Protein AF-A0A950JPC2-F1 (afdb_monomer_lite)

Sequence (73 aa):
MDPLARKTSPLSVPPPRSTRFGSPLVLSRVHWVEPKLVAEITYLTWTADNLLRHTVYVGLREDKPADQVRRDC

Secondary structure (DSSP, 8-state):
----EESS---SSPPPSB-TTSSBP-GGG--EE-TT-EEEEE-SEE-TTS-EES-EEEEEESSS-GGG-----

pLDDT: mean 84.63, std 9.1, range [43.22, 95.75]

Radius of gyration: 13.98 Å; chains: 1; bounding box: 31×28×35 Å

Foldseek 3Di:
DDFFFDPDAPDPDDDDQADPVRHGDPCVPDTHGHQFWDWDWDADDADPVRDTHPIDTDGTDPPDGRVPDDPDD

Structure (mmCIF, N/CA/C/O backbone):
data_AF-A0A950JPC2-F1
#
_entry.id   AF-A0A950JPC2-F1
#
loop_
_atom_site.group_PDB
_atom_site.id
_atom_site.type_symbol
_atom_site.label_atom_id
_atom_site.label_alt_id
_atom_site.label_comp_id
_atom_site.label_asym_id
_atom_site.label_entity_id
_atom_site.label_seq_id
_atom_site.pdbx_PDB_ins_code
_atom_site.Cartn_x
_atom_site.Cartn_y
_atom_site.Cartn_z
_atom_site.occupancy
_atom_site.B_iso_or_equiv
_atom_site.auth_seq_id
_atom_site.auth_comp_id
_atom_site.auth_asym_id
_atom_site.auth_atom_id
_atom_site.pdbx_PDB_model_num
ATOM 1 N N . MET A 1 1 ? -9.771 -6.111 19.837 1.00 52.00 1 MET A N 1
ATOM 2 C CA . MET A 1 1 ? -9.168 -5.928 18.503 1.00 52.00 1 MET A CA 1
ATOM 3 C C . MET A 1 1 ? -8.994 -7.299 17.894 1.00 52.00 1 MET A C 1
ATOM 5 O O . MET A 1 1 ? -8.299 -8.115 18.490 1.00 52.00 1 MET A O 1
ATOM 9 N N . ASP A 1 2 ? -9.675 -7.577 16.786 1.00 66.00 2 ASP A N 1
ATOM 10 C CA . ASP A 1 2 ? -9.525 -8.858 16.097 1.00 66.00 2 ASP A CA 1
ATOM 11 C C . ASP A 1 2 ? -8.100 -9.005 15.545 1.00 66.00 2 ASP A C 1
ATOM 13 O O . ASP A 1 2 ? -7.513 -8.018 15.089 1.00 66.00 2 ASP A O 1
ATOM 17 N N . PRO A 1 3 ? -7.520 -10.215 15.563 1.00 77.31 3 PRO A N 1
ATOM 18 C CA . PRO A 1 3 ? -6.214 -10.443 14.970 1.00 77.31 3 PRO A CA 1
ATOM 19 C C . PRO A 1 3 ? -6.288 -10.220 13.456 1.00 77.31 3 PRO A C 1
ATOM 21 O O . PRO A 1 3 ? -7.014 -10.910 12.746 1.00 77.31 3 PRO A O 1
ATOM 24 N N . LEU A 1 4 ? -5.507 -9.261 12.954 1.00 85.94 4 LEU A N 1
ATOM 25 C CA . LEU A 1 4 ? -5.381 -9.027 11.514 1.00 85.94 4 LEU A CA 1
ATOM 26 C C . LEU A 1 4 ? -4.444 -10.039 10.846 1.00 85.94 4 LEU A C 1
ATOM 28 O O . LEU A 1 4 ? -4.504 -10.190 9.637 1.00 85.94 4 LEU A O 1
ATOM 32 N N . ALA A 1 5 ? -3.575 -10.724 11.593 1.00 87.94 5 ALA A N 1
ATOM 33 C CA . ALA A 1 5 ? -2.552 -11.601 11.028 1.00 87.94 5 ALA A CA 1
ATOM 34 C C . ALA A 1 5 ? -3.145 -12.812 10.286 1.00 87.94 5 ALA A C 1
ATOM 36 O O . ALA A 1 5 ? -3.986 -13.541 10.816 1.00 87.94 5 ALA A O 1
ATOM 37 N N . ARG A 1 6 ? -2.637 -13.076 9.078 1.00 87.94 6 ARG A N 1
ATOM 38 C CA . ARG A 1 6 ? -3.050 -14.187 8.212 1.00 87.94 6 ARG A CA 1
ATOM 39 C C . ARG A 1 6 ? -1.832 -14.971 7.718 1.00 87.94 6 ARG A C 1
ATOM 41 O O . ARG A 1 6 ? -0.739 -14.434 7.581 1.00 87.94 6 ARG A O 1
ATOM 48 N N . LYS A 1 7 ? -2.007 -16.268 7.441 1.00 83.19 7 LYS A N 1
ATOM 49 C CA . LYS A 1 7 ? -0.935 -17.132 6.898 1.00 83.19 7 LYS A CA 1
ATOM 50 C C . LYS A 1 7 ? -0.781 -17.023 5.378 1.00 83.19 7 LYS A C 1
ATOM 52 O O . LYS A 1 7 ? 0.307 -17.223 4.853 1.00 83.19 7 LYS A O 1
ATOM 57 N N . THR A 1 8 ? -1.873 -16.742 4.672 1.00 84.56 8 THR A N 1
ATOM 58 C CA . THR A 1 8 ? -1.938 -16.677 3.206 1.00 84.56 8 THR A CA 1
ATOM 59 C C . THR A 1 8 ? -2.082 -15.241 2.717 1.00 84.56 8 THR A C 1
ATOM 61 O O . THR A 1 8 ? -2.671 -14.406 3.401 1.00 84.56 8 THR A O 1
ATOM 64 N N . SER A 1 9 ? -1.554 -14.965 1.521 1.00 84.31 9 SER A N 1
ATOM 65 C CA . SER A 1 9 ? -1.695 -13.655 0.888 1.00 84.31 9 SER A CA 1
ATOM 66 C C . SER A 1 9 ? -3.171 -13.350 0.592 1.00 84.31 9 SER A C 1
ATOM 68 O O . SER A 1 9 ? -3.848 -14.211 0.027 1.00 84.31 9 SER A O 1
ATOM 70 N N . PRO A 1 10 ? -3.680 -12.158 0.956 1.00 85.06 10 PRO A N 1
ATOM 71 C CA . PRO A 1 10 ? -5.035 -11.721 0.623 1.00 85.06 10 PRO A CA 1
ATOM 72 C C . PRO A 1 10 ? -5.128 -11.106 -0.784 1.00 85.06 10 PRO A C 1
ATOM 74 O O . PRO A 1 10 ? -6.214 -10.733 -1.218 1.00 85.06 10 PRO A O 1
ATOM 77 N N . LEU A 1 11 ? -4.000 -10.943 -1.486 1.00 84.38 11 LEU A N 1
ATOM 78 C CA . LEU A 1 11 ? -3.960 -10.300 -2.794 1.00 84.38 11 LEU A CA 1
ATOM 79 C C . LEU A 1 11 ? -4.513 -11.241 -3.867 1.00 84.38 11 LEU A C 1
ATOM 81 O O . LEU A 1 11 ? -4.126 -12.405 -3.942 1.00 84.38 11 LEU A O 1
ATOM 85 N N . SER A 1 12 ? -5.378 -10.714 -4.736 1.00 83.44 12 SER A N 1
ATOM 86 C CA . SER A 1 12 ? -5.905 -11.466 -5.882 1.00 83.44 12 SER A CA 1
ATOM 87 C C . SER A 1 12 ? -4.809 -11.795 -6.905 1.00 83.44 12 SER A C 1
ATOM 89 O O . SER A 1 12 ? -4.816 -12.871 -7.496 1.00 83.44 12 SER A O 1
ATOM 91 N N . VAL A 1 13 ? -3.831 -10.896 -7.061 1.00 82.50 13 VAL A N 1
ATOM 92 C CA . VAL A 1 13 ? -2.623 -11.119 -7.860 1.00 82.50 13 VAL A CA 1
ATOM 93 C C . VAL A 1 13 ? -1.452 -11.346 -6.901 1.00 82.50 13 VAL A C 1
ATOM 95 O O . VAL A 1 13 ? -1.212 -10.494 -6.041 1.00 82.50 13 VAL A O 1
ATOM 98 N N . PRO A 1 14 ? -0.715 -12.467 -7.007 1.00 77.94 14 PRO A N 1
ATOM 99 C CA . PRO A 1 14 ? 0.433 -12.707 -6.147 1.00 77.94 14 PRO A CA 1
ATOM 100 C C . PRO A 1 14 ? 1.522 -11.657 -6.407 1.00 77.94 14 PRO A C 1
ATOM 102 O O . PRO A 1 14 ? 1.694 -11.216 -7.547 1.00 77.94 14 PRO A O 1
ATOM 105 N N . PRO A 1 15 ? 2.292 -11.263 -5.379 1.00 77.06 15 PRO A N 1
ATOM 106 C CA . PRO A 1 15 ? 3.381 -10.318 -5.569 1.00 77.06 15 PRO A CA 1
ATOM 107 C C . PRO A 1 15 ? 4.419 -10.881 -6.558 1.00 77.06 15 PRO A C 1
ATOM 109 O O . PRO A 1 15 ? 4.646 -12.098 -6.592 1.00 77.06 15 PRO A O 1
ATOM 112 N N . PRO A 1 16 ? 5.082 -10.016 -7.344 1.00 77.19 16 PRO A N 1
ATOM 113 C CA . PRO A 1 16 ? 6.128 -10.446 -8.261 1.00 77.19 16 PRO A CA 1
ATOM 114 C C . PRO A 1 16 ? 7.263 -11.142 -7.497 1.00 77.19 16 PRO A C 1
ATOM 116 O O . PRO A 1 16 ? 7.639 -10.740 -6.398 1.00 77.19 16 PRO A O 1
ATOM 119 N N . ARG A 1 17 ? 7.833 -12.201 -8.085 1.00 75.06 17 ARG A N 1
ATOM 120 C CA . ARG A 1 17 ? 8.912 -12.988 -7.452 1.00 75.06 17 ARG A CA 1
ATOM 121 C C . ARG A 1 17 ? 10.266 -12.270 -7.459 1.00 75.06 17 ARG A C 1
ATOM 123 O O . ARG A 1 17 ? 11.181 -12.696 -6.759 1.00 75.06 17 ARG A O 1
ATOM 130 N N . SER A 1 18 ? 10.389 -11.190 -8.227 1.00 77.94 18 SER A N 1
ATOM 131 C CA . SER A 1 18 ? 11.581 -10.354 -8.340 1.00 77.94 18 SER A CA 1
ATOM 132 C C . SER A 1 18 ? 11.256 -8.894 -8.038 1.00 77.94 18 SER A C 1
ATOM 134 O O . SER A 1 18 ? 10.168 -8.401 -8.331 1.00 77.94 18 SER A O 1
ATOM 136 N N . THR A 1 19 ? 12.222 -8.181 -7.471 1.00 77.56 19 THR A N 1
ATOM 137 C CA . THR A 1 19 ? 12.176 -6.731 -7.324 1.00 77.56 19 THR A CA 1
ATOM 138 C C . THR A 1 19 ? 12.374 -6.053 -8.680 1.00 77.56 19 THR A C 1
ATOM 140 O O . THR A 1 19 ? 12.891 -6.643 -9.631 1.00 77.56 19 THR A O 1
ATOM 143 N N . ARG A 1 20 ? 12.060 -4.756 -8.744 1.00 71.94 20 ARG A N 1
ATOM 144 C CA . ARG A 1 20 ? 12.348 -3.900 -9.908 1.00 71.94 20 ARG A CA 1
ATOM 145 C C . ARG A 1 20 ? 13.837 -3.787 -10.273 1.00 71.94 20 ARG A C 1
ATOM 147 O O . ARG A 1 20 ? 14.157 -3.205 -11.299 1.00 71.94 20 ARG A O 1
ATOM 154 N N . PHE A 1 21 ? 14.735 -4.293 -9.426 1.00 77.88 21 PHE A N 1
ATOM 155 C CA . PHE A 1 21 ? 16.181 -4.310 -9.651 1.00 77.88 21 PHE A CA 1
ATOM 156 C C . PHE A 1 21 ? 16.699 -5.699 -10.067 1.00 77.88 21 PHE A C 1
ATOM 158 O O . PHE A 1 21 ? 17.904 -5.923 -10.067 1.00 77.88 21 PHE A O 1
ATOM 165 N N . GLY A 1 22 ? 15.810 -6.650 -10.385 1.00 78.19 22 GLY A N 1
ATOM 166 C CA . GLY A 1 22 ? 16.185 -7.995 -10.837 1.00 78.19 22 GLY A CA 1
ATOM 167 C C . GLY A 1 22 ? 16.632 -8.951 -9.725 1.00 78.19 22 GLY A C 1
ATOM 168 O O . GLY A 1 22 ? 17.007 -10.084 -10.006 1.00 78.19 22 GLY A O 1
ATOM 169 N N . SER A 1 23 ? 16.572 -8.531 -8.458 1.00 81.19 23 SER A N 1
ATOM 170 C CA . SER A 1 23 ? 16.853 -9.397 -7.309 1.00 81.19 23 SER A CA 1
ATOM 171 C C . SER A 1 23 ? 15.603 -10.162 -6.852 1.00 81.19 23 SER A C 1
ATOM 173 O O . SER A 1 23 ? 14.491 -9.670 -7.049 1.00 81.19 23 SER A O 1
ATOM 175 N N . PRO A 1 24 ? 15.728 -11.342 -6.220 1.00 80.44 24 PRO A N 1
ATOM 176 C CA . PRO A 1 24 ? 14.579 -1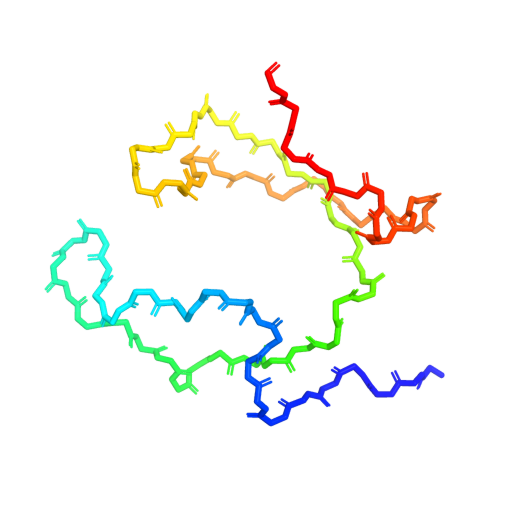2.064 -5.675 1.00 80.44 24 PRO A CA 1
ATOM 177 C C . PRO A 1 24 ? 13.835 -11.250 -4.608 1.00 80.44 24 PRO A C 1
ATOM 179 O O . PRO A 1 24 ? 14.456 -10.638 -3.735 1.00 80.44 24 PRO A O 1
ATOM 182 N N . LEU A 1 25 ? 12.500 -11.268 -4.643 1.00 79.06 25 LEU A N 1
ATOM 183 C CA . LEU A 1 25 ? 11.687 -10.671 -3.587 1.00 79.06 25 LEU A CA 1
ATOM 184 C C . LEU A 1 25 ? 11.747 -11.559 -2.335 1.00 79.06 25 LEU A C 1
ATOM 186 O O . LEU A 1 25 ? 11.306 -12.710 -2.343 1.00 79.06 25 LEU A O 1
ATOM 190 N N . VAL A 1 26 ? 12.274 -11.019 -1.236 1.00 80.12 26 VAL A N 1
ATOM 191 C CA . VAL A 1 26 ? 12.389 -11.739 0.039 1.00 80.12 26 VAL A CA 1
ATOM 192 C C . VAL A 1 26 ? 11.050 -11.701 0.779 1.00 80.12 26 VAL A C 1
ATOM 194 O O . VAL A 1 26 ? 10.805 -10.845 1.628 1.00 80.12 26 VAL A O 1
ATOM 197 N N . LEU A 1 27 ? 10.171 -12.652 0.458 1.00 76.50 27 LEU A N 1
ATOM 198 C CA . LEU A 1 27 ? 8.848 -12.774 1.083 1.00 76.50 27 LEU A CA 1
ATOM 199 C C . LEU A 1 27 ? 8.895 -13.226 2.553 1.00 76.50 27 LEU A C 1
ATOM 201 O O . LEU A 1 27 ? 7.913 -13.059 3.265 1.00 76.50 27 LEU A O 1
ATOM 205 N N . SER A 1 28 ? 10.024 -13.754 3.041 1.00 77.44 28 SER A N 1
ATOM 206 C CA . SER A 1 28 ? 10.166 -14.225 4.431 1.00 77.44 28 SER A CA 1
ATOM 207 C C . SER A 1 28 ? 10.049 -13.120 5.485 1.00 77.44 28 SER A C 1
ATOM 209 O O . SER A 1 28 ? 9.863 -13.418 6.659 1.00 77.44 28 SER A O 1
ATOM 211 N N . ARG A 1 29 ? 10.148 -11.848 5.080 1.00 79.94 29 ARG A N 1
ATOM 212 C CA . ARG A 1 29 ? 9.962 -10.682 5.961 1.00 79.94 29 ARG A CA 1
ATOM 213 C C . ARG A 1 29 ? 8.560 -10.070 5.868 1.00 79.94 29 ARG A C 1
ATOM 215 O O . ARG A 1 29 ? 8.295 -9.062 6.518 1.00 79.94 29 ARG A O 1
ATOM 222 N N . VAL A 1 30 ? 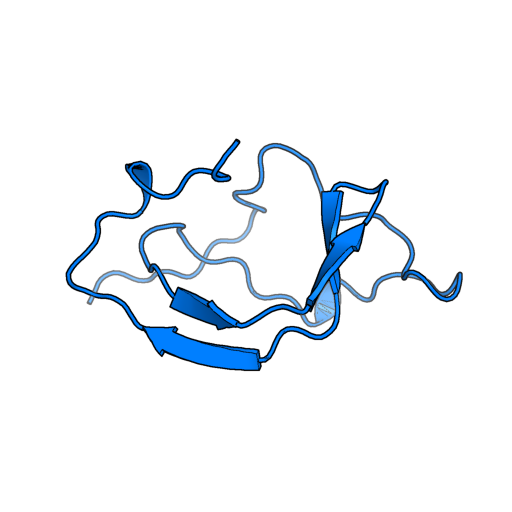7.676 -10.645 5.053 1.00 86.81 30 VAL A N 1
ATOM 223 C CA . VAL A 1 30 ? 6.317 -10.141 4.834 1.00 86.81 30 VAL A CA 1
ATOM 224 C C . VAL A 1 30 ? 5.363 -10.792 5.828 1.00 86.81 30 VAL A C 1
ATOM 226 O O . VAL A 1 30 ? 5.306 -12.014 5.937 1.00 86.81 30 VAL A O 1
ATOM 229 N N . HIS A 1 31 ? 4.574 -9.966 6.512 1.00 88.44 31 HIS A N 1
ATOM 230 C CA . HIS A 1 31 ? 3.465 -10.413 7.347 1.00 88.44 31 HIS A CA 1
ATOM 231 C C . HIS A 1 31 ? 2.159 -10.116 6.619 1.00 88.44 31 HIS A C 1
ATOM 233 O O . HIS A 1 31 ? 1.883 -8.964 6.282 1.00 88.44 31 HIS A O 1
ATOM 239 N N . TRP A 1 32 ? 1.365 -11.151 6.353 1.00 90.19 32 TRP A N 1
ATOM 240 C CA . TRP A 1 32 ? 0.061 -10.971 5.727 1.00 90.19 32 TRP A CA 1
ATOM 241 C C . TRP A 1 32 ? -0.959 -10.541 6.768 1.00 90.19 32 TRP A C 1
ATOM 243 O O . TRP A 1 32 ? -0.998 -11.080 7.876 1.00 90.19 32 TRP A O 1
ATOM 253 N N . VAL A 1 33 ? -1.794 -9.580 6.388 1.00 91.50 33 VAL A N 1
ATOM 254 C CA . VAL A 1 33 ? -2.863 -9.055 7.231 1.00 91.50 33 VAL A CA 1
ATOM 255 C C . VAL A 1 33 ? -4.191 -9.047 6.486 1.00 91.50 33 VAL A C 1
ATOM 257 O O . VAL A 1 33 ? -4.217 -8.996 5.258 1.00 91.50 33 VAL A O 1
ATOM 260 N N . GLU A 1 34 ? -5.292 -9.103 7.224 1.00 89.62 34 GLU A N 1
ATOM 261 C CA . GLU A 1 34 ? -6.638 -8.982 6.680 1.00 89.62 34 GLU A CA 1
ATOM 262 C C . GLU A 1 34 ? -6.851 -7.562 6.112 1.00 89.62 34 GLU A C 1
ATOM 264 O O . GLU A 1 34 ? -6.540 -6.584 6.803 1.00 89.62 34 GLU A O 1
ATOM 269 N N . PRO A 1 35 ? -7.363 -7.413 4.872 1.00 90.25 35 PRO A N 1
ATOM 270 C CA . PRO A 1 35 ? -7.473 -6.126 4.182 1.00 90.25 35 PRO A CA 1
ATOM 271 C C . PRO A 1 35 ? -8.655 -5.294 4.708 1.00 90.25 35 PRO A C 1
ATOM 273 O O . PRO A 1 35 ? -9.642 -5.071 4.015 1.00 90.25 35 PRO A O 1
ATOM 276 N N . LYS A 1 36 ? -8.557 -4.851 5.965 1.00 89.31 36 LYS A N 1
ATOM 277 C CA . LYS A 1 36 ? -9.557 -4.011 6.650 1.00 89.31 36 LYS A CA 1
ATOM 278 C C . LYS A 1 36 ? -9.100 -2.570 6.856 1.00 89.31 36 LYS A C 1
ATOM 280 O O . LYS A 1 36 ? -9.932 -1.696 7.058 1.00 89.31 36 LYS A O 1
ATOM 285 N N . LEU A 1 37 ? -7.789 -2.335 6.841 1.00 90.81 37 LEU A N 1
ATOM 286 C CA . LEU A 1 37 ? -7.201 -1.027 7.105 1.00 90.81 37 LEU A CA 1
ATOM 287 C C . LEU A 1 37 ? -6.956 -0.280 5.798 1.00 90.81 37 LEU A C 1
ATOM 289 O O . LEU A 1 37 ? -6.414 -0.847 4.847 1.00 90.81 37 LEU A O 1
ATOM 293 N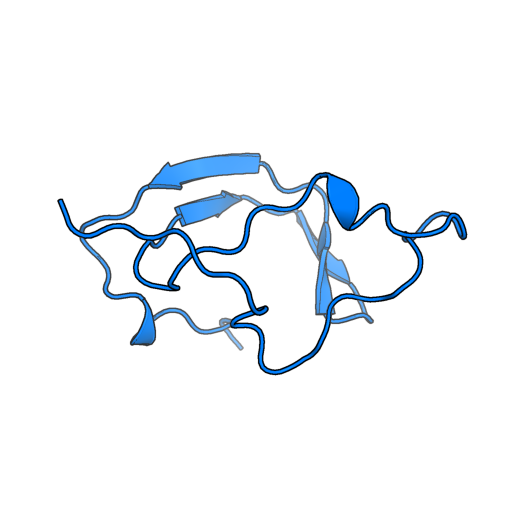 N . VAL A 1 38 ? -7.302 1.003 5.786 1.00 92.94 38 VAL A N 1
ATOM 294 C CA . VAL A 1 38 ? -7.003 1.914 4.682 1.00 92.94 38 VAL A CA 1
ATOM 295 C C . VAL A 1 38 ? -5.901 2.863 5.125 1.00 92.94 38 VAL A C 1
ATOM 297 O O . VAL A 1 38 ? -5.947 3.415 6.220 1.00 92.94 38 VAL A O 1
ATOM 300 N N . ALA A 1 39 ? -4.894 3.041 4.275 1.00 93.62 39 ALA A N 1
ATOM 301 C CA . ALA A 1 39 ? -3.830 4.012 4.476 1.00 93.62 39 ALA A CA 1
ATOM 302 C C . ALA A 1 39 ? -3.851 5.037 3.347 1.00 93.62 39 ALA A C 1
ATOM 304 O O . ALA A 1 39 ? -4.051 4.691 2.180 1.00 93.62 39 ALA A O 1
ATOM 305 N N . GLU A 1 40 ? -3.612 6.290 3.699 1.00 93.50 40 GLU A N 1
ATOM 306 C CA . GLU A 1 40 ? -3.362 7.352 2.743 1.00 93.50 40 GLU A CA 1
ATOM 307 C C . GLU A 1 40 ? -1.879 7.380 2.373 1.00 93.50 40 GLU A C 1
ATOM 309 O O . GLU A 1 40 ? -0.988 7.317 3.229 1.00 93.50 40 GLU A O 1
ATOM 314 N N . ILE A 1 41 ? -1.623 7.430 1.068 1.00 93.81 41 ILE A N 1
ATOM 315 C CA . ILE A 1 41 ? -0.284 7.378 0.494 1.00 93.81 41 ILE A CA 1
ATOM 316 C C . ILE A 1 41 ? -0.195 8.442 -0.593 1.00 93.81 41 ILE A C 1
ATOM 318 O O . ILE A 1 41 ? -0.968 8.422 -1.551 1.00 93.81 41 ILE A O 1
ATOM 322 N N . THR A 1 42 ? 0.804 9.309 -0.487 1.00 94.12 42 THR A N 1
ATOM 323 C CA . THR A 1 42 ? 1.187 10.216 -1.572 1.00 94.12 42 THR A CA 1
ATOM 324 C C . THR A 1 42 ? 2.179 9.503 -2.477 1.00 94.12 42 THR A C 1
ATOM 326 O O . THR A 1 42 ? 3.119 8.869 -1.998 1.00 94.12 42 THR A O 1
ATOM 329 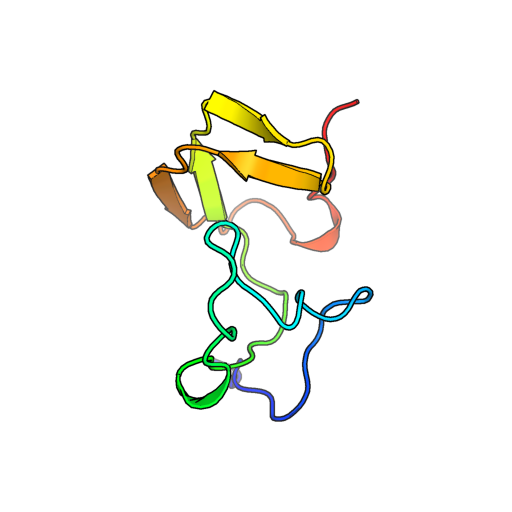N N . TYR A 1 43 ? 1.994 9.590 -3.790 1.00 93.94 43 TYR A N 1
ATOM 330 C CA . TYR A 1 43 ? 2.858 8.937 -4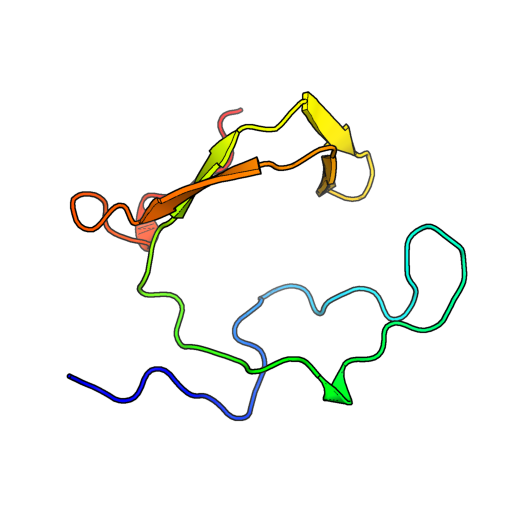.770 1.00 93.94 43 TYR A CA 1
ATOM 331 C C . TYR A 1 43 ? 3.074 9.830 -5.989 1.00 93.94 43 TYR A C 1
ATOM 333 O O . TYR A 1 43 ? 2.275 10.719 -6.269 1.00 93.94 43 TYR A O 1
ATOM 341 N N . LEU A 1 44 ? 4.162 9.587 -6.725 1.00 92.69 44 LEU A N 1
ATOM 342 C CA . LEU A 1 44 ? 4.481 10.368 -7.920 1.00 92.69 44 LEU A CA 1
ATOM 343 C C . LEU A 1 44 ? 3.769 9.828 -9.161 1.00 92.69 44 LEU A C 1
ATOM 345 O O . LEU A 1 44 ? 3.235 10.589 -9.960 1.00 92.69 44 LEU A O 1
ATOM 349 N N . THR A 1 45 ? 3.832 8.514 -9.380 1.00 90.94 45 THR A N 1
ATOM 350 C CA . THR A 1 45 ? 3.312 7.913 -10.611 1.00 90.94 45 THR A CA 1
ATOM 351 C C . THR A 1 45 ? 2.996 6.429 -10.453 1.00 90.94 45 THR A C 1
ATOM 353 O O . THR A 1 45 ? 3.564 5.753 -9.588 1.00 90.94 45 THR A O 1
ATOM 356 N N . TRP A 1 46 ? 2.119 5.937 -11.327 1.00 89.69 46 TRP A N 1
ATOM 357 C CA . TRP A 1 46 ? 1.873 4.519 -11.563 1.00 89.69 46 TRP A CA 1
ATOM 358 C C . TRP A 1 46 ? 2.857 3.982 -12.604 1.00 89.69 46 TRP A C 1
ATOM 360 O O . TRP A 1 46 ? 3.059 4.588 -13.655 1.00 89.69 46 TRP A O 1
ATOM 370 N N . THR A 1 47 ? 3.462 2.830 -12.334 1.00 86.56 47 THR A N 1
ATOM 371 C CA . THR A 1 47 ? 4.297 2.127 -13.313 1.00 86.56 47 THR A CA 1
ATOM 372 C C . THR A 1 47 ? 3.443 1.301 -14.278 1.00 86.56 47 THR A C 1
ATOM 374 O O . THR A 1 47 ? 2.285 0.989 -13.993 1.00 86.56 47 THR A O 1
ATOM 377 N N . ALA A 1 48 ? 4.035 0.892 -15.406 1.00 85.94 48 ALA A N 1
ATOM 378 C CA . ALA A 1 48 ? 3.408 -0.041 -16.348 1.00 85.94 48 ALA A CA 1
ATOM 379 C C . ALA A 1 48 ? 3.054 -1.391 -15.690 1.00 85.94 48 ALA A C 1
ATOM 381 O O . ALA A 1 48 ? 2.046 -1.997 -16.032 1.00 85.94 48 ALA A O 1
ATOM 382 N N . ASP A 1 49 ? 3.827 -1.802 -14.680 1.00 80.44 49 ASP A N 1
ATOM 383 C CA . ASP A 1 49 ? 3.593 -3.013 -13.880 1.00 80.44 49 ASP A CA 1
ATOM 384 C C . ASP A 1 49 ? 2.505 -2.844 -12.801 1.00 80.44 49 ASP A C 1
ATOM 386 O O . ASP A 1 49 ? 2.386 -3.678 -11.904 1.00 80.44 49 ASP A O 1
ATOM 390 N N . ASN A 1 50 ? 1.729 -1.754 -12.845 1.00 84.25 50 ASN A N 1
ATOM 391 C CA . ASN A 1 50 ? 0.666 -1.437 -11.889 1.00 84.25 50 ASN A CA 1
ATOM 392 C C . ASN A 1 50 ? 1.163 -1.299 -10.432 1.00 84.25 50 ASN A C 1
ATOM 394 O O . ASN A 1 50 ? 0.496 -1.723 -9.488 1.00 84.25 50 ASN A O 1
ATOM 398 N N . LEU A 1 51 ? 2.339 -0.687 -10.249 1.00 85.31 51 LEU A N 1
ATOM 399 C CA . LEU A 1 51 ? 2.917 -0.365 -8.941 1.00 85.31 51 LEU A CA 1
ATOM 400 C C . LEU A 1 51 ? 3.009 1.150 -8.734 1.00 85.31 51 LEU A C 1
ATOM 402 O O . LEU A 1 51 ? 3.142 1.917 -9.686 1.00 85.31 51 LEU A O 1
ATOM 406 N N . LEU A 1 52 ? 2.996 1.582 -7.475 1.00 89.38 52 LEU A N 1
ATOM 407 C CA . LEU A 1 52 ? 3.204 2.981 -7.108 1.00 89.38 52 LEU A CA 1
ATOM 408 C C . LEU A 1 52 ? 4.697 3.311 -7.009 1.00 89.38 52 LEU A C 1
ATOM 410 O O . LEU A 1 52 ? 5.485 2.541 -6.452 1.00 89.38 52 LEU A O 1
ATOM 414 N N . ARG A 1 53 ? 5.096 4.483 -7.512 1.00 90.25 53 ARG A N 1
ATOM 415 C CA . ARG A 1 53 ? 6.486 4.957 -7.474 1.00 90.25 53 ARG A CA 1
ATOM 416 C C . ARG A 1 53 ? 6.644 6.178 -6.565 1.00 90.25 53 ARG A C 1
ATOM 418 O O . ARG A 1 53 ? 5.860 7.119 -6.650 1.00 90.25 53 ARG A O 1
ATOM 425 N N . HIS A 1 54 ? 7.720 6.174 -5.767 1.00 91.69 54 HIS A N 1
ATOM 426 C CA . HIS A 1 54 ? 8.045 7.215 -4.777 1.00 91.69 54 HIS A CA 1
ATOM 427 C C . HIS A 1 54 ? 6.895 7.449 -3.784 1.00 91.69 54 HIS A C 1
ATOM 429 O O . HIS A 1 54 ? 6.420 8.566 -3.619 1.00 91.69 54 HIS A O 1
ATOM 435 N N . THR A 1 55 ? 6.430 6.367 -3.155 1.00 92.88 55 THR A N 1
ATOM 436 C CA . THR A 1 55 ? 5.347 6.402 -2.168 1.00 92.88 55 THR A CA 1
ATOM 437 C C . THR A 1 55 ? 5.822 6.934 -0.825 1.00 92.88 55 THR A C 1
ATOM 439 O O . THR A 1 55 ? 6.831 6.462 -0.296 1.00 92.88 55 THR A O 1
ATOM 442 N N . VAL A 1 56 ? 5.039 7.832 -0.241 1.00 95.75 56 VAL A N 1
ATOM 443 C CA . VAL A 1 56 ? 5.188 8.325 1.126 1.00 95.75 56 VAL A CA 1
ATOM 444 C C . VAL A 1 56 ? 3.914 7.995 1.890 1.00 95.75 56 VAL A C 1
ATOM 446 O O . VAL A 1 56 ? 2.814 8.305 1.440 1.00 95.75 56 VAL A O 1
ATOM 449 N N . TYR A 1 57 ? 4.073 7.344 3.039 1.00 94.88 57 TYR A N 1
ATOM 450 C CA . TYR A 1 57 ? 2.970 7.075 3.951 1.00 94.88 57 TYR A CA 1
ATOM 451 C C . TYR A 1 57 ? 2.531 8.374 4.632 1.00 94.88 57 TYR A C 1
ATOM 453 O O . TYR A 1 57 ? 3.364 9.067 5.217 1.00 94.88 57 TYR A O 1
ATOM 461 N N . VAL A 1 58 ? 1.238 8.686 4.551 1.00 94.88 58 VAL A N 1
ATOM 462 C CA . VAL A 1 58 ? 0.651 9.884 5.165 1.00 94.88 58 VAL A CA 1
ATOM 463 C C . VAL A 1 58 ? 0.012 9.527 6.506 1.00 94.88 58 VAL A C 1
ATOM 465 O O . VAL A 1 58 ? 0.325 10.144 7.521 1.00 94.88 58 VAL A O 1
ATOM 468 N N . GLY A 1 59 ? -0.841 8.500 6.534 1.00 94.56 59 GLY A N 1
ATOM 469 C CA . GLY A 1 59 ? -1.568 8.106 7.740 1.00 94.56 59 GLY A CA 1
ATOM 470 C C . GLY A 1 59 ? -2.563 6.973 7.503 1.00 94.56 59 GLY A C 1
ATOM 471 O O . GLY A 1 59 ? -2.795 6.563 6.367 1.00 94.56 59 GLY A O 1
ATOM 472 N N . LEU A 1 60 ? -3.161 6.467 8.584 1.00 93.19 60 LEU A N 1
ATOM 473 C CA . LEU A 1 60 ? -4.299 5.553 8.505 1.00 93.19 60 LEU A CA 1
ATOM 474 C C . LEU A 1 60 ? -5.590 6.350 8.356 1.00 93.19 60 LEU A C 1
ATOM 476 O O . LEU A 1 60 ? -5.777 7.381 8.999 1.00 93.19 60 LEU A O 1
ATOM 480 N N . ARG A 1 61 ? -6.488 5.826 7.530 1.00 92.81 61 ARG A N 1
ATOM 481 C CA . ARG A 1 61 ? -7.834 6.337 7.321 1.00 92.81 61 ARG A CA 1
ATOM 482 C C . ARG A 1 61 ? -8.838 5.348 7.874 1.00 92.81 61 ARG A C 1
ATOM 484 O O . ARG A 1 61 ? -9.220 4.389 7.211 1.00 92.81 61 ARG A O 1
ATOM 491 N N . GLU A 1 62 ? -9.245 5.584 9.112 1.00 88.94 62 GLU A N 1
ATOM 492 C CA . GLU A 1 62 ? -10.296 4.804 9.775 1.00 88.94 62 GLU A CA 1
ATOM 493 C C . GLU A 1 62 ? -11.699 5.219 9.306 1.00 88.94 62 GLU A C 1
ATOM 495 O O . GLU A 1 62 ? -12.674 4.509 9.531 1.00 88.94 62 GLU A O 1
ATOM 500 N N . ASP A 1 63 ? -11.798 6.362 8.626 1.00 89.62 63 ASP A N 1
ATOM 501 C CA . ASP A 1 63 ? -13.044 6.951 8.151 1.00 89.62 63 ASP A CA 1
ATOM 502 C C . ASP A 1 63 ? -13.551 6.333 6.836 1.00 89.62 63 ASP A C 1
ATOM 504 O O . ASP A 1 63 ? -14.735 6.448 6.517 1.00 89.62 63 ASP A O 1
ATOM 508 N N . LYS A 1 64 ? -12.677 5.663 6.069 1.00 86.44 64 LYS A N 1
ATOM 509 C CA . LYS A 1 64 ? -13.016 5.058 4.775 1.00 86.44 64 LYS A CA 1
ATOM 510 C C . LYS A 1 64 ? -12.978 3.528 4.856 1.00 86.44 64 LYS A C 1
ATOM 512 O O . LYS A 1 64 ? -11.944 2.976 5.229 1.00 86.44 64 LYS A O 1
ATOM 517 N N . PRO A 1 65 ? -14.047 2.819 4.447 1.00 87.88 65 PRO A N 1
ATOM 518 C CA . PRO A 1 65 ? -14.023 1.364 4.422 1.00 87.88 65 PRO A CA 1
ATOM 519 C C . PRO A 1 65 ? -13.147 0.849 3.267 1.00 87.88 65 PRO A C 1
ATOM 521 O O . PRO A 1 65 ? -13.029 1.473 2.207 1.00 87.88 65 PRO A O 1
ATOM 524 N N . ALA A 1 66 ? -12.500 -0.298 3.488 1.00 88.19 66 ALA A N 1
ATOM 525 C CA . ALA A 1 66 ? -11.494 -0.848 2.577 1.00 88.19 66 ALA A CA 1
ATOM 526 C C . ALA A 1 66 ? -12.041 -1.236 1.192 1.00 88.19 66 ALA A C 1
ATOM 528 O O . ALA A 1 66 ? -11.313 -1.179 0.203 1.00 88.19 66 ALA A O 1
ATOM 529 N N . ASP A 1 67 ? -13.324 -1.574 1.100 1.00 87.62 67 ASP A N 1
ATOM 530 C CA . ASP A 1 67 ? -14.022 -1.930 -0.141 1.00 87.62 67 ASP A CA 1
ATOM 531 C C . ASP A 1 67 ? -14.243 -0.739 -1.093 1.00 87.62 67 ASP A C 1
ATOM 533 O O . ASP A 1 67 ? -14.395 -0.924 -2.302 1.00 87.62 67 ASP A O 1
ATOM 537 N N . GLN A 1 68 ? -14.206 0.492 -0.576 1.00 87.69 68 GLN A N 1
ATOM 538 C CA . GLN A 1 68 ? -14.338 1.720 -1.365 1.00 87.69 68 GLN A CA 1
ATOM 539 C C . GLN A 1 68 ? -13.005 2.233 -1.926 1.00 87.69 68 GLN A C 1
ATOM 541 O O . GLN A 1 68 ? -12.962 3.273 -2.595 1.00 87.69 68 GLN A O 1
ATOM 546 N N . VAL A 1 69 ? -11.889 1.565 -1.634 1.00 88.06 69 VAL A N 1
ATOM 547 C CA . VAL A 1 69 ? -10.584 1.940 -2.183 1.00 88.06 69 VAL A CA 1
ATOM 548 C C . VAL A 1 69 ? -10.464 1.376 -3.594 1.00 88.06 69 VAL A C 1
ATOM 550 O O . VAL A 1 69 ? -10.335 0.172 -3.802 1.00 88.06 69 VAL A O 1
ATOM 553 N N . ARG A 1 70 ? -10.508 2.269 -4.582 1.00 86.88 70 ARG A N 1
ATOM 554 C CA . ARG A 1 70 ? -10.325 1.956 -6.000 1.00 86.88 70 ARG A CA 1
ATOM 555 C C . ARG A 1 70 ? -9.219 2.825 -6.5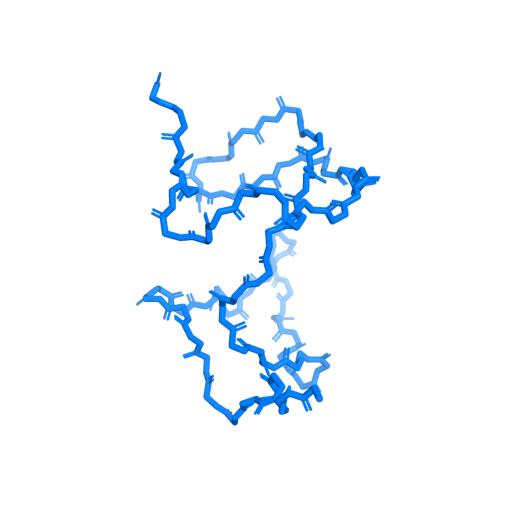73 1.00 86.88 70 ARG A C 1
ATOM 557 O O . ARG A 1 70 ? -8.907 3.879 -6.029 1.00 86.88 70 ARG A O 1
ATOM 564 N N . ARG A 1 71 ? -8.621 2.360 -7.668 1.00 81.31 71 ARG A N 1
ATOM 565 C CA . ARG A 1 71 ? -7.763 3.207 -8.490 1.00 81.31 71 ARG A CA 1
ATOM 566 C C . ARG A 1 71 ? -8.664 4.236 -9.165 1.00 81.31 71 ARG A C 1
ATOM 568 O O . ARG A 1 71 ? -9.603 3.840 -9.852 1.00 81.31 71 ARG A O 1
ATOM 575 N N . ASP A 1 72 ? -8.383 5.511 -8.944 1.00 67.31 72 ASP A N 1
ATOM 576 C CA . ASP A 1 72 ? -9.039 6.577 -9.688 1.00 67.31 72 ASP A CA 1
ATOM 577 C C . ASP A 1 72 ? -8.580 6.474 -11.151 1.00 67.31 72 ASP A C 1
ATOM 579 O O . ASP A 1 72 ? -7.380 6.343 -11.426 1.00 67.31 72 ASP A O 1
ATOM 583 N N . CYS A 1 73 ? -9.557 6.376 -12.053 1.00 43.22 73 CYS A N 1
ATOM 584 C CA . CYS A 1 73 ? -9.370 6.167 -13.487 1.00 43.22 73 CYS A CA 1
ATOM 585 C C . CYS A 1 73 ? -8.861 7.431 -14.177 1.00 43.22 73 CYS A C 1
ATOM 587 O O . CYS A 1 73 ? -9.419 8.512 -13.884 1.00 43.22 73 CYS A O 1
#